Protein AF-A0A948TN41-F1 (afdb_monomer_lite)

Organism: NCBI:txid2838731

Structure (mmCIF, N/CA/C/O backbone):
data_AF-A0A948TN41-F1
#
_entry.id   AF-A0A948TN41-F1
#
loop_
_atom_site.group_PDB
_atom_site.id
_atom_site.type_symbol
_atom_site.label_atom_id
_atom_site.label_alt_id
_atom_site.label_comp_id
_atom_site.label_asym_id
_atom_site.label_entity_id
_atom_site.label_seq_id
_atom_site.pdbx_PDB_ins_code
_atom_site.Cartn_x
_atom_site.Cartn_y
_atom_site.Cartn_z
_atom_site.occupancy
_atom_site.B_iso_or_equiv
_atom_site.auth_seq_id
_atom_site.auth_comp_id
_atom_site.auth_asym_id
_atom_site.auth_atom_id
_atom_site.pdbx_PDB_model_num
ATOM 1 N N . MET A 1 1 ? -8.708 6.374 4.060 1.00 94.62 1 MET A N 1
ATOM 2 C CA . MET A 1 1 ? -7.484 6.039 3.306 1.00 94.62 1 MET A CA 1
ATOM 3 C C . MET A 1 1 ? -7.559 6.762 1.973 1.00 94.62 1 MET A C 1
ATOM 5 O O . MET A 1 1 ? -8.647 6.816 1.414 1.00 94.62 1 MET A O 1
ATOM 9 N N . TYR A 1 2 ? -6.460 7.348 1.511 1.00 97.56 2 TYR A N 1
ATOM 10 C CA . TYR A 1 2 ? -6.327 7.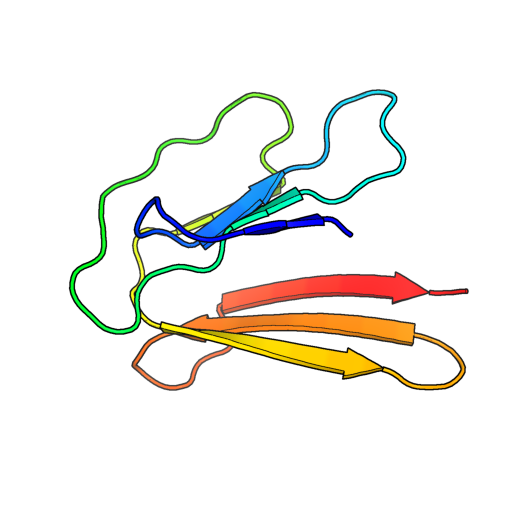913 0.169 1.00 97.56 2 TYR A CA 1
ATOM 11 C C . TYR A 1 2 ? -5.419 6.997 -0.651 1.00 97.56 2 TYR A C 1
ATOM 13 O O . TYR A 1 2 ? -4.350 6.623 -0.172 1.00 97.56 2 TYR A O 1
ATOM 21 N N . LEU A 1 3 ? -5.859 6.624 -1.852 1.00 97.88 3 LEU A N 1
ATOM 22 C CA . LEU A 1 3 ? -5.172 5.678 -2.729 1.00 97.88 3 LEU A CA 1
ATOM 23 C C . LEU A 1 3 ? -4.749 6.387 -4.011 1.00 97.88 3 LEU A C 1
ATOM 25 O O . LEU A 1 3 ? -5.579 7.032 -4.653 1.00 97.88 3 LEU A O 1
ATOM 29 N N . CYS A 1 4 ? -3.493 6.234 -4.414 1.00 97.69 4 CYS A N 1
ATOM 30 C CA . CYS A 1 4 ? -3.023 6.722 -5.705 1.00 97.69 4 CYS A CA 1
ATOM 31 C C . CYS A 1 4 ? -1.978 5.791 -6.334 1.00 97.69 4 CYS A C 1
ATOM 33 O O . CYS A 1 4 ? -1.562 4.790 -5.750 1.00 97.69 4 CYS A O 1
ATOM 35 N N . GLY A 1 5 ? -1.593 6.116 -7.566 1.00 95.88 5 GLY A N 1
ATOM 36 C CA . GLY A 1 5 ? -0.493 5.479 -8.289 1.00 95.88 5 GLY A CA 1
ATOM 37 C C . GLY A 1 5 ? 0.467 6.542 -8.817 1.00 95.88 5 GLY A C 1
ATOM 38 O O . GLY A 1 5 ? 0.954 7.372 -8.055 1.00 95.88 5 GLY A O 1
ATOM 39 N N . HIS A 1 6 ? 0.687 6.554 -10.135 1.00 96.44 6 H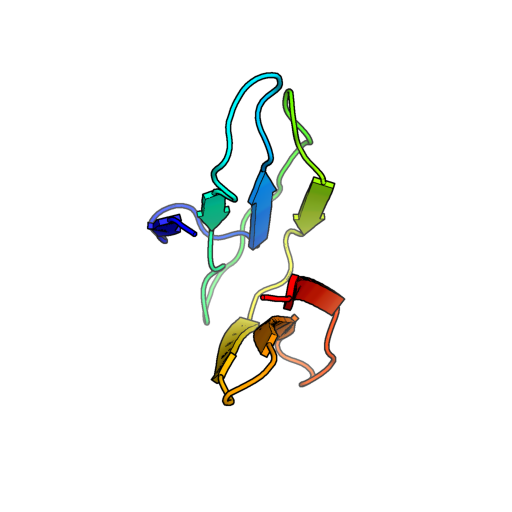IS A N 1
ATOM 40 C CA . HIS A 1 6 ? 1.600 7.451 -10.864 1.00 96.44 6 HIS A CA 1
ATOM 41 C C . HIS A 1 6 ? 3.092 7.193 -10.605 1.00 96.44 6 HIS A C 1
ATOM 43 O O . HIS A 1 6 ? 3.834 6.954 -11.557 1.00 96.44 6 HIS A O 1
ATOM 49 N N . ILE A 1 7 ? 3.545 7.179 -9.350 1.00 96.00 7 ILE A N 1
ATOM 50 C CA . ILE A 1 7 ? 4.918 6.781 -9.020 1.00 96.00 7 ILE A CA 1
ATOM 51 C C . ILE A 1 7 ? 4.989 5.265 -8.807 1.00 96.00 7 ILE A C 1
ATOM 53 O O . ILE A 1 7 ? 4.181 4.675 -8.102 1.00 96.00 7 ILE A O 1
ATOM 57 N N . HIS A 1 8 ? 5.936 4.608 -9.474 1.00 97.56 8 HIS A N 1
ATOM 58 C CA . HIS A 1 8 ? 5.973 3.147 -9.568 1.00 97.56 8 HIS A CA 1
ATOM 59 C C . HIS A 1 8 ? 6.702 2.498 -8.379 1.00 97.56 8 HIS A C 1
ATOM 61 O O . HIS A 1 8 ? 7.761 1.896 -8.547 1.00 97.56 8 HIS A O 1
ATOM 67 N N . ASN A 1 9 ? 6.175 2.654 -7.171 1.00 98.19 9 ASN A N 1
ATOM 68 C CA . ASN A 1 9 ? 6.627 1.946 -5.973 1.00 98.19 9 ASN A CA 1
ATOM 69 C C . ASN A 1 9 ? 5.500 1.874 -4.946 1.00 98.19 9 ASN A C 1
ATOM 71 O O . ASN A 1 9 ? 4.530 2.623 -5.016 1.00 98.19 9 ASN A O 1
ATOM 75 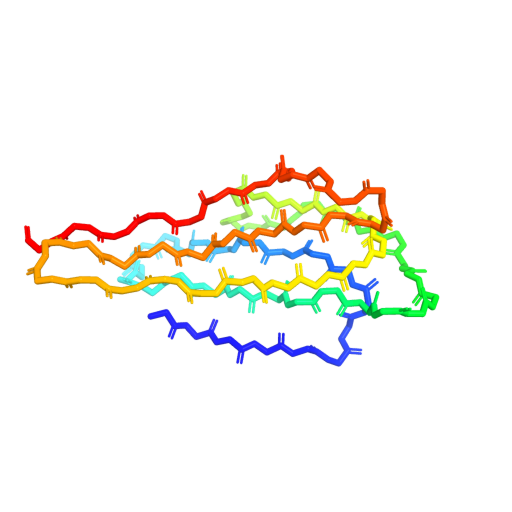N N . PHE A 1 10 ? 5.618 0.952 -3.998 1.00 98.56 10 PHE A N 1
ATOM 76 C CA . PHE A 1 10 ? 4.701 0.901 -2.872 1.00 98.56 10 PHE A CA 1
ATOM 77 C C . PHE A 1 10 ? 5.084 1.946 -1.840 1.00 98.56 10 PHE A C 1
ATOM 79 O O . PHE A 1 10 ? 6.256 2.044 -1.468 1.00 98.56 10 PHE A O 1
ATOM 86 N N . GLN A 1 11 ? 4.094 2.670 -1.323 1.00 98.69 11 GLN A N 1
ATOM 87 C CA . GLN A 1 11 ? 4.272 3.529 -0.154 1.00 98.69 11 GLN A CA 1
ATOM 88 C C . GLN A 1 11 ? 3.031 3.496 0.732 1.00 98.69 11 GLN A C 1
ATOM 90 O O . GLN A 1 11 ? 1.903 3.482 0.246 1.00 98.69 11 GLN A O 1
ATOM 95 N N . HIS A 1 12 ? 3.246 3.525 2.039 1.00 98.62 12 HIS A N 1
ATOM 96 C CA . HIS A 1 12 ? 2.239 3.798 3.049 1.00 98.62 12 HIS A CA 1
ATOM 97 C C . HIS A 1 12 ? 2.776 4.916 3.939 1.00 98.62 12 HIS A C 1
ATOM 99 O O . HIS A 1 12 ? 3.771 4.737 4.644 1.00 98.62 12 HIS A O 1
ATOM 105 N N . ILE A 1 13 ? 2.120 6.071 3.888 1.00 98.56 13 ILE A N 1
ATOM 106 C CA . ILE A 1 13 ? 2.498 7.276 4.619 1.00 98.56 13 ILE A CA 1
ATOM 107 C C . ILE A 1 13 ? 1.360 7.667 5.557 1.00 98.56 13 ILE A C 1
ATOM 109 O O . ILE A 1 13 ? 0.191 7.732 5.171 1.00 98.56 13 ILE A O 1
ATOM 113 N N . ARG A 1 14 ? 1.735 7.978 6.794 1.00 98.06 14 ARG A N 1
ATOM 114 C CA . ARG A 1 14 ? 0.872 8.484 7.851 1.00 98.06 14 ARG A CA 1
ATOM 115 C C . ARG A 1 14 ? 1.484 9.767 8.402 1.00 98.06 14 ARG A C 1
ATOM 117 O O . ARG A 1 14 ? 2.432 9.715 9.181 1.00 98.06 14 ARG A O 1
ATOM 124 N N . MET A 1 15 ? 0.956 10.916 7.988 1.00 97.06 15 MET A N 1
ATOM 125 C CA . MET A 1 15 ? 1.485 12.203 8.451 1.00 97.06 15 MET A CA 1
ATOM 126 C C . MET A 1 15 ? 1.135 12.454 9.925 1.00 97.06 15 MET A C 1
ATOM 128 O O . MET A 1 15 ? -0.002 12.169 10.327 1.00 97.06 15 MET A O 1
ATOM 132 N N . PRO A 1 16 ? 2.056 13.029 10.723 1.00 94.94 16 PRO A N 1
ATOM 133 C CA . PRO A 1 16 ? 1.747 13.494 12.070 1.00 94.94 16 PRO A CA 1
ATOM 134 C C . PRO A 1 16 ? 0.531 14.427 12.072 1.00 94.94 16 PRO A C 1
ATOM 136 O O . PRO A 1 16 ? 0.387 15.284 11.204 1.00 94.94 16 PRO A O 1
ATOM 139 N N . GLY A 1 17 ? -0.386 14.222 13.018 1.00 95.38 17 GLY A N 1
ATOM 140 C CA . GLY A 1 17 ? -1.627 15.000 13.111 1.00 95.38 17 GLY A CA 1
ATOM 141 C C . GLY A 1 17 ? -2.693 14.674 12.054 1.00 95.38 17 GLY A C 1
ATOM 142 O O . GLY A 1 17 ? -3.801 15.196 12.143 1.00 95.38 17 GLY A O 1
ATOM 143 N N . SER A 1 18 ? -2.420 13.789 11.086 1.00 94.81 18 SER A N 1
ATOM 144 C CA . SER A 1 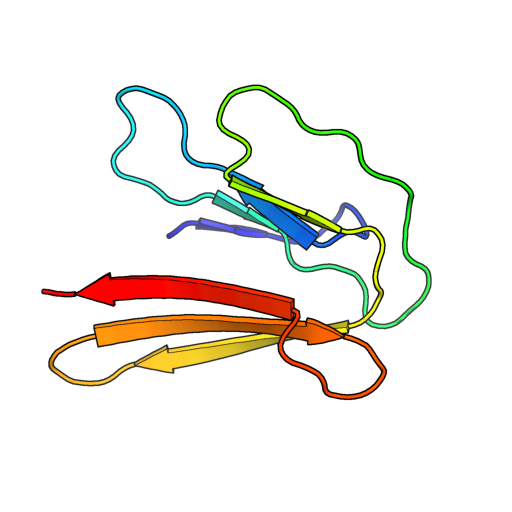18 ? -3.406 13.366 10.089 1.00 94.81 18 SER A CA 1
ATOM 145 C C . SER A 1 18 ? -4.090 12.050 10.460 1.00 94.81 18 SER A C 1
ATOM 147 O O . SER A 1 18 ? -3.463 11.053 10.823 1.00 94.81 18 SER A O 1
ATOM 149 N N . GLY A 1 19 ? -5.414 12.034 10.289 1.00 94.19 19 GLY A N 1
ATOM 150 C CA . GLY A 1 19 ? -6.267 10.855 10.402 1.00 94.19 19 GLY A CA 1
ATOM 151 C C . GLY A 1 19 ? -6.173 9.888 9.213 1.00 94.19 19 GLY A C 1
ATOM 152 O O . GLY A 1 19 ? -6.783 8.815 9.268 1.00 94.19 19 GLY A O 1
ATOM 153 N N . ILE A 1 20 ? -5.445 10.246 8.148 1.00 96.50 20 ILE A N 1
ATOM 154 C CA . ILE A 1 20 ? -5.482 9.598 6.829 1.00 96.50 20 ILE A CA 1
ATOM 155 C C . ILE A 1 20 ? -4.213 8.778 6.574 1.00 96.50 20 ILE A C 1
ATOM 157 O O . ILE A 1 20 ? -3.102 9.266 6.761 1.00 96.50 20 ILE A O 1
ATOM 161 N N . ASP A 1 21 ? -4.395 7.550 6.086 1.00 98.00 21 ASP A N 1
ATOM 162 C CA . ASP A 1 21 ? -3.329 6.752 5.471 1.00 98.00 21 ASP A CA 1
ATOM 163 C C . ASP A 1 21 ? -3.281 7.080 3.981 1.00 98.00 21 ASP A C 1
ATOM 165 O O . ASP A 1 21 ? -4.288 6.904 3.281 1.00 98.00 21 ASP A O 1
ATOM 169 N N . TYR A 1 22 ? -2.138 7.572 3.519 1.00 98.19 22 TYR A N 1
ATOM 170 C CA . TYR A 1 22 ? -1.843 7.815 2.113 1.00 98.19 22 TYR A CA 1
ATOM 171 C C . TYR A 1 22 ? -1.107 6.597 1.576 1.00 98.19 22 TYR A C 1
ATOM 173 O O . TYR A 1 22 ? -0.017 6.265 2.043 1.00 98.19 22 TYR A O 1
ATOM 181 N N . VAL A 1 23 ? -1.722 5.906 0.627 1.00 98.56 23 VAL A N 1
ATOM 182 C CA . VAL A 1 23 ? -1.191 4.668 0.071 1.00 98.56 23 VAL A CA 1
ATOM 183 C C . VAL A 1 23 ? -0.946 4.845 -1.418 1.00 98.56 23 VAL A C 1
ATOM 185 O O . VAL A 1 23 ? -1.856 5.172 -2.179 1.00 98.56 23 VAL A O 1
ATOM 188 N N . VAL A 1 24 ? 0.295 4.597 -1.820 1.00 98.44 24 VAL A N 1
ATOM 189 C CA . VAL A 1 24 ? 0.712 4.532 -3.216 1.00 98.44 24 VAL A CA 1
ATOM 190 C C . VAL A 1 24 ? 0.800 3.064 -3.609 1.00 98.44 24 VAL A C 1
ATOM 192 O O . VAL A 1 24 ? 1.558 2.298 -3.007 1.00 98.44 24 VAL A O 1
ATOM 195 N N . ASN A 1 25 ? 0.026 2.668 -4.616 1.00 98.25 25 ASN A N 1
ATOM 196 C CA . ASN A 1 25 ? 0.205 1.379 -5.265 1.00 98.25 25 ASN A CA 1
ATOM 197 C C . ASN A 1 25 ? 1.384 1.452 -6.240 1.00 98.25 25 ASN A C 1
ATOM 199 O O . ASN A 1 25 ? 1.506 2.413 -6.999 1.00 98.25 25 ASN A O 1
ATOM 203 N N . THR A 1 26 ? 2.196 0.396 -6.265 1.00 97.56 26 THR A N 1
ATOM 204 C CA . THR A 1 26 ? 3.297 0.258 -7.223 1.00 97.56 26 THR A CA 1
ATOM 205 C C . THR A 1 26 ? 2.804 0.109 -8.676 1.00 97.56 26 THR A C 1
ATOM 207 O O . THR A 1 26 ? 1.634 0.311 -9.002 1.00 97.56 26 THR A O 1
ATOM 210 N N . SER A 1 27 ? 3.705 -0.266 -9.581 1.00 93.38 27 SER A N 1
ATOM 211 C CA . SER A 1 27 ? 3.359 -0.702 -10.931 1.00 93.38 27 SER A CA 1
ATOM 212 C C . SER A 1 27 ? 3.306 -2.228 -11.040 1.00 93.38 27 SER A C 1
ATOM 214 O O . SER A 1 27 ? 4.183 -2.921 -10.523 1.00 93.38 27 SER A O 1
ATOM 216 N N . GLY A 1 28 ? 2.360 -2.746 -11.828 1.00 87.50 28 GLY A N 1
ATOM 217 C CA . GLY A 1 28 ? 2.406 -4.127 -12.328 1.00 87.50 28 GLY A CA 1
ATOM 218 C C . GLY A 1 28 ? 3.493 -4.362 -13.393 1.00 87.50 28 GLY A C 1
ATOM 219 O O . GLY A 1 28 ? 3.580 -5.452 -13.945 1.00 87.50 28 GLY A O 1
ATOM 220 N N . SER A 1 29 ? 4.296 -3.339 -13.711 1.00 88.56 29 SER A N 1
ATOM 221 C CA . SER A 1 29 ? 5.375 -3.373 -14.704 1.00 88.56 29 SER A CA 1
ATOM 222 C C . SER A 1 29 ? 6.727 -2.980 -14.079 1.00 88.56 29 SER A C 1
ATOM 224 O O . SER A 1 29 ? 7.158 -3.595 -13.107 1.00 88.56 29 SER A O 1
ATOM 226 N N . LEU A 1 30 ? 7.412 -1.961 -14.612 1.00 91.56 30 LEU A N 1
ATOM 227 C CA . LEU A 1 30 ? 8.690 -1.474 -14.095 1.00 91.56 30 LEU A CA 1
ATOM 228 C C . LEU A 1 30 ? 8.492 -0.648 -12.818 1.00 91.56 30 LEU A C 1
ATOM 230 O O . LEU A 1 30 ? 7.819 0.387 -12.847 1.00 91.56 30 LEU A O 1
ATOM 234 N N . SER A 1 31 ? 9.141 -1.064 -11.733 1.00 94.44 31 SER A N 1
ATOM 235 C CA . SER A 1 31 ? 9.201 -0.337 -10.466 1.00 94.44 31 SER A CA 1
ATOM 236 C C . SER A 1 31 ? 10.402 0.616 -10.381 1.00 94.44 31 SER A C 1
ATOM 238 O O . SER A 1 31 ? 11.314 0.596 -11.211 1.00 94.44 31 SER A O 1
ATOM 240 N N . ARG A 1 32 ? 10.389 1.513 -9.390 1.00 96.00 32 ARG A N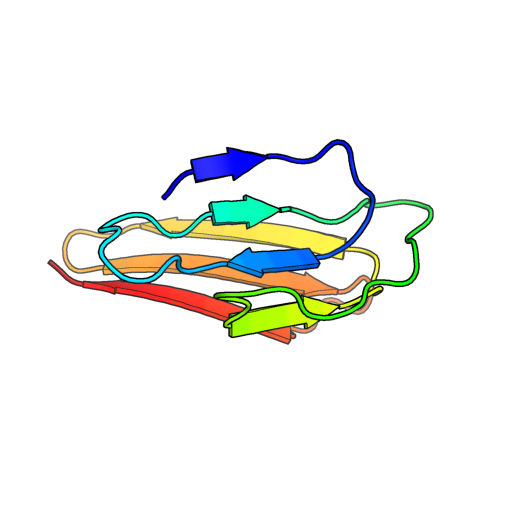 1
ATOM 241 C CA . ARG A 1 32 ? 11.420 2.534 -9.161 1.00 96.00 32 ARG A CA 1
ATOM 242 C C . ARG A 1 32 ? 11.876 2.529 -7.709 1.00 96.00 32 ARG A C 1
ATOM 244 O O . ARG A 1 32 ? 11.050 2.438 -6.804 1.00 96.00 32 ARG A O 1
ATOM 251 N N . LYS A 1 33 ? 13.179 2.744 -7.497 1.00 97.25 33 LYS A N 1
ATOM 252 C CA . LYS A 1 33 ? 13.763 2.935 -6.162 1.00 97.25 33 LYS A CA 1
ATOM 253 C C . LYS A 1 33 ? 12.999 4.004 -5.383 1.00 97.25 33 LYS A C 1
ATOM 255 O O . LYS A 1 33 ? 12.590 5.022 -5.943 1.00 97.25 33 LYS A O 1
ATOM 260 N N . VAL A 1 34 ? 12.862 3.783 -4.085 1.00 97.38 34 VAL A N 1
ATOM 261 C CA . VAL A 1 34 ? 12.169 4.677 -3.159 1.00 97.38 34 VAL A CA 1
ATOM 262 C C . VAL A 1 34 ? 13.013 4.864 -1.906 1.00 97.38 34 VAL A C 1
ATOM 264 O O . VAL A 1 34 ? 13.777 3.979 -1.523 1.00 97.38 34 VAL A O 1
ATOM 267 N N . LYS A 1 35 ? 12.908 6.041 -1.294 1.00 97.75 35 LYS A N 1
ATOM 268 C CA . LYS A 1 35 ? 13.502 6.345 0.007 1.00 97.75 35 LYS A CA 1
ATOM 269 C C . LYS A 1 35 ? 12.387 6.780 0.954 1.00 97.75 35 LYS A C 1
ATOM 271 O O . LYS A 1 35 ? 11.443 7.418 0.484 1.00 97.75 35 LYS A O 1
ATOM 276 N N . PRO A 1 36 ? 12.491 6.466 2.252 1.00 97.81 36 PRO A N 1
ATOM 277 C CA . PRO A 1 36 ? 11.522 6.936 3.224 1.00 97.81 36 PRO A CA 1
ATOM 278 C C . PRO A 1 36 ? 11.541 8.467 3.309 1.00 97.81 36 PRO A C 1
ATOM 280 O O . PRO A 1 36 ? 12.593 9.102 3.231 1.00 97.81 36 PRO A O 1
ATOM 283 N N . VAL A 1 37 ? 10.354 9.032 3.486 1.00 96.81 37 VAL A N 1
ATOM 284 C CA . VAL A 1 37 ? 10.088 10.444 3.790 1.00 96.81 37 VAL A CA 1
ATOM 285 C C . VAL A 1 37 ? 9.389 10.562 5.146 1.00 96.81 37 VAL A C 1
ATOM 287 O O . VAL A 1 37 ? 9.052 9.549 5.767 1.00 96.81 37 VAL A O 1
ATOM 290 N N . GLU A 1 38 ? 9.143 11.785 5.613 1.00 97.69 38 GLU A N 1
ATOM 291 C CA . GLU A 1 38 ? 8.367 12.014 6.834 1.00 97.69 38 GLU A CA 1
ATOM 292 C C . GLU A 1 38 ? 7.031 11.249 6.812 1.00 97.69 38 GLU A C 1
ATOM 294 O O . GLU A 1 38 ? 6.335 11.195 5.799 1.00 97.69 38 GLU A O 1
ATOM 299 N N . GLY A 1 39 ? 6.695 10.601 7.931 1.00 97.44 39 GLY A N 1
ATOM 300 C CA . GLY A 1 39 ? 5.462 9.825 8.069 1.00 97.44 39 GLY A CA 1
ATOM 301 C C . GLY A 1 39 ? 5.463 8.468 7.357 1.00 97.44 39 GLY A C 1
ATOM 302 O O . GLY A 1 39 ? 4.472 7.743 7.462 1.00 97.44 39 GLY A O 1
ATOM 303 N N . THR A 1 40 ? 6.540 8.078 6.665 1.00 98.25 40 THR A N 1
ATOM 304 C CA . THR A 1 40 ? 6.626 6.759 6.013 1.00 98.25 40 THR A CA 1
ATOM 305 C C . THR A 1 40 ? 6.505 5.645 7.043 1.00 98.25 40 THR A C 1
ATOM 307 O O . THR A 1 40 ? 7.325 5.526 7.947 1.00 98.25 40 THR A O 1
ATOM 310 N N . GLN A 1 41 ? 5.484 4.812 6.875 1.00 98.31 41 GLN A N 1
ATOM 311 C CA . GLN A 1 41 ? 5.287 3.583 7.640 1.00 98.31 41 GLN A CA 1
ATOM 312 C C . GLN A 1 41 ? 5.861 2.379 6.887 1.00 98.31 41 GLN A C 1
ATOM 314 O O . GLN A 1 41 ? 6.356 1.437 7.494 1.00 98.31 41 GLN A O 1
ATOM 319 N N . PHE A 1 42 ? 5.783 2.412 5.554 1.00 98.69 42 PHE A N 1
ATOM 320 C CA . PHE A 1 42 ? 6.327 1.386 4.671 1.00 98.69 42 PHE A CA 1
ATOM 321 C C . PHE A 1 42 ? 6.620 1.976 3.287 1.00 98.69 42 PHE A C 1
ATOM 323 O O . PHE A 1 42 ? 5.841 2.786 2.783 1.00 98.69 42 PHE A O 1
ATOM 330 N N . CYS A 1 43 ? 7.707 1.546 2.648 1.00 98.44 43 CYS A N 1
ATOM 331 C CA . CYS A 1 43 ? 7.940 1.771 1.225 1.00 98.44 43 CYS A CA 1
ATOM 332 C C . CYS A 1 43 ? 8.757 0.624 0.616 1.00 98.44 43 CYS A C 1
ATOM 334 O O . CYS A 1 43 ? 9.641 0.079 1.275 1.00 98.44 43 CYS A O 1
ATOM 336 N N . SER A 1 44 ? 8.486 0.273 -0.641 1.00 98.38 44 SER A N 1
ATOM 337 C CA . SER A 1 44 ? 9.201 -0.790 -1.356 1.00 98.38 44 SER A CA 1
ATOM 338 C C . SER A 1 44 ? 9.264 -0.502 -2.853 1.00 98.38 44 SER A C 1
ATOM 340 O O . SER A 1 44 ? 8.296 -0.024 -3.443 1.00 98.38 44 SER A O 1
ATOM 342 N N . ASP A 1 45 ? 10.398 -0.823 -3.475 1.00 97.56 45 ASP A N 1
ATOM 343 C CA . ASP A 1 45 ? 10.587 -0.791 -4.926 1.00 97.56 45 ASP A CA 1
ATOM 344 C C . ASP A 1 45 ? 10.147 -2.095 -5.612 1.00 97.56 45 ASP A C 1
ATOM 346 O O . ASP A 1 45 ? 10.440 -2.299 -6.787 1.00 97.56 45 ASP A O 1
ATOM 350 N N . ALA A 1 46 ? 9.414 -2.972 -4.923 1.00 98.06 46 ALA A N 1
ATOM 351 C CA . ALA A 1 46 ? 8.787 -4.129 -5.544 1.00 98.06 46 ALA A CA 1
ATOM 352 C C . ALA A 1 46 ? 7.705 -3.698 -6.550 1.00 98.06 46 ALA A C 1
ATOM 354 O O . ALA A 1 46 ? 6.916 -2.780 -6.304 1.00 98.06 46 ALA A O 1
ATOM 355 N N . SER A 1 47 ? 7.652 -4.381 -7.693 1.00 98.00 47 SER A N 1
ATOM 356 C CA . SER A 1 47 ? 6.480 -4.396 -8.576 1.00 98.00 47 SER A CA 1
ATOM 357 C C . SER A 1 47 ? 5.394 -5.299 -7.991 1.00 98.00 47 SER A C 1
ATOM 359 O O . SER A 1 47 ? 5.707 -6.221 -7.239 1.00 98.00 47 SER A O 1
ATOM 361 N N . GLY A 1 48 ? 4.140 -5.086 -8.378 1.00 97.44 48 GLY A N 1
ATOM 362 C CA . GLY A 1 48 ? 3.013 -5.809 -7.798 1.00 97.44 48 GLY A CA 1
ATOM 363 C C . GLY A 1 48 ? 1.707 -5.023 -7.857 1.00 97.44 48 GLY A C 1
ATOM 364 O O . GLY A 1 48 ? 1.521 -4.156 -8.715 1.00 97.44 48 GLY A O 1
ATOM 365 N N . PHE A 1 49 ? 0.795 -5.324 -6.938 1.00 97.94 49 PHE A N 1
ATOM 366 C CA . PHE A 1 49 ? -0.520 -4.692 -6.843 1.00 97.94 49 PHE A CA 1
ATOM 367 C C . PHE A 1 49 ? -1.031 -4.672 -5.399 1.00 97.94 49 PHE A C 1
ATOM 369 O O . PHE A 1 49 ? -0.443 -5.274 -4.504 1.00 97.94 49 PHE A O 1
ATOM 376 N N . SER A 1 50 ? -2.138 -3.967 -5.168 1.00 98.12 50 SER A N 1
ATOM 377 C CA . SER A 1 50 ? -2.810 -3.926 -3.872 1.00 98.12 50 SER A CA 1
ATOM 378 C C . SER A 1 50 ? -4.163 -4.623 -3.951 1.00 98.12 50 SER A C 1
ATOM 380 O O . SER A 1 50 ? -4.895 -4.447 -4.923 1.00 98.12 50 SER A O 1
ATOM 382 N N . LEU A 1 51 ? -4.508 -5.377 -2.910 1.00 98.19 51 LEU A N 1
ATOM 383 C CA . LEU A 1 51 ? -5.814 -6.002 -2.716 1.00 98.19 51 LEU A CA 1
ATOM 384 C C . LEU A 1 51 ? -6.490 -5.372 -1.500 1.00 98.19 51 LEU A C 1
ATOM 386 O O . LEU A 1 51 ? -5.912 -5.355 -0.415 1.00 98.19 51 LEU A O 1
ATOM 390 N N . ILE A 1 52 ? -7.716 -4.881 -1.672 1.00 98.00 52 ILE A N 1
ATOM 391 C CA . ILE A 1 52 ? -8.507 -4.312 -0.579 1.00 98.00 52 ILE A CA 1
ATOM 392 C C . ILE A 1 52 ? -9.598 -5.299 -0.190 1.00 98.00 52 ILE A C 1
ATOM 394 O O . ILE A 1 52 ? -10.348 -5.771 -1.043 1.00 98.00 52 ILE A O 1
ATOM 398 N N . THR A 1 53 ? -9.694 -5.573 1.104 1.00 97.88 53 THR A N 1
ATOM 399 C CA . THR A 1 53 ? -10.760 -6.358 1.721 1.00 97.88 53 THR A CA 1
ATOM 400 C C . THR A 1 53 ? -11.468 -5.500 2.767 1.00 97.88 53 THR A C 1
ATOM 402 O O . THR A 1 53 ? -10.869 -4.633 3.408 1.00 97.88 53 THR A O 1
ATOM 405 N N . LEU A 1 54 ? -12.780 -5.683 2.892 1.00 97.31 54 LEU A N 1
ATOM 406 C CA . LEU A 1 54 ? -13.619 -4.916 3.804 1.00 97.31 54 LEU A CA 1
ATOM 407 C C . LEU A 1 54 ? -14.728 -5.814 4.336 1.00 97.31 54 LEU A C 1
ATOM 409 O O . LEU A 1 54 ? -15.435 -6.452 3.555 1.00 97.31 54 LEU A O 1
ATOM 413 N N . ASP A 1 55 ? -14.909 -5.804 5.651 1.00 97.00 55 ASP A N 1
ATOM 414 C CA . ASP A 1 55 ? -16.086 -6.352 6.310 1.00 97.00 55 ASP A CA 1
ATOM 415 C C . ASP A 1 55 ? -16.695 -5.339 7.301 1.00 97.00 55 ASP A C 1
ATOM 417 O O . ASP A 1 55 ? -16.388 -4.145 7.286 1.00 97.00 55 ASP A O 1
ATOM 421 N N . LYS A 1 56 ? -17.624 -5.800 8.146 1.00 97.19 56 LYS A N 1
ATOM 422 C CA . LYS A 1 56 ? -18.314 -4.951 9.130 1.00 97.19 56 LYS A CA 1
ATOM 423 C C . LYS A 1 56 ? -17.407 -4.414 10.253 1.00 97.19 56 LYS A C 1
ATOM 425 O O . LYS A 1 56 ? -17.794 -3.450 10.915 1.00 97.19 56 LYS A O 1
ATOM 430 N N . ASN A 1 57 ? -16.260 -5.046 10.489 1.00 96.75 57 ASN A N 1
ATOM 431 C CA . ASN A 1 57 ? -15.336 -4.782 11.589 1.00 96.75 57 ASN A CA 1
ATOM 432 C C . ASN A 1 57 ? -14.053 -4.091 11.109 1.00 96.75 57 ASN A C 1
ATOM 434 O O . ASN A 1 57 ? -13.512 -3.246 11.826 1.00 96.75 57 ASN A O 1
ATOM 438 N N . GLU A 1 58 ? -13.555 -4.458 9.926 1.00 97.06 58 GLU A N 1
ATOM 439 C CA . GLU A 1 58 ? -12.249 -4.018 9.448 1.00 97.06 58 GLU A CA 1
ATOM 440 C C . GLU A 1 58 ? -12.161 -3.761 7.942 1.00 97.06 58 GLU A C 1
ATOM 442 O O . GLU A 1 58 ? -12.800 -4.414 7.120 1.00 97.06 58 GLU A O 1
ATOM 447 N N . LEU A 1 59 ? -11.294 -2.805 7.601 1.00 97.19 59 LEU A N 1
ATOM 448 C CA . LEU A 1 59 ? -10.784 -2.547 6.260 1.00 97.19 59 LEU A CA 1
ATOM 449 C C . LEU A 1 59 ? -9.297 -2.897 6.240 1.00 97.19 59 LEU A C 1
ATOM 451 O O . LEU A 1 59 ? -8.518 -2.335 7.016 1.00 97.19 59 LEU A O 1
ATOM 455 N N . CYS A 1 60 ? -8.898 -3.758 5.310 1.00 98.12 60 CYS A N 1
ATOM 456 C CA . CYS A 1 60 ? -7.510 -4.137 5.086 1.00 98.12 60 CYS A CA 1
ATOM 457 C C . CYS A 1 60 ? -7.094 -3.820 3.644 1.00 98.12 60 CYS A C 1
ATOM 459 O O . CYS A 1 60 ? -7.813 -4.115 2.693 1.00 98.12 60 CYS A O 1
ATOM 461 N N . LEU A 1 61 ? -5.914 -3.225 3.472 1.00 98.56 61 LEU A N 1
ATOM 462 C CA . LEU A 1 61 ? -5.231 -3.118 2.183 1.00 98.56 61 LEU A CA 1
ATOM 463 C C . LEU A 1 61 ? -3.940 -3.922 2.254 1.00 98.56 61 LEU A C 1
ATOM 465 O O . LEU A 1 61 ? -3.052 -3.588 3.037 1.00 98.56 61 LEU A O 1
ATOM 469 N N . HIS A 1 62 ? -3.826 -4.947 1.418 1.00 98.69 62 HIS A N 1
ATOM 470 C CA . HIS A 1 62 ? -2.641 -5.784 1.278 1.00 98.69 62 HIS A CA 1
ATOM 471 C C . HIS A 1 62 ? -1.830 -5.326 0.070 1.00 98.69 62 HIS A C 1
ATOM 473 O O . HIS A 1 62 ? -2.368 -5.264 -1.031 1.00 98.69 62 HIS A O 1
ATOM 479 N N . MET A 1 63 ? -0.547 -5.033 0.259 1.00 98.62 63 MET A N 1
ATOM 480 C CA . MET A 1 63 ? 0.410 -4.839 -0.832 1.00 98.62 63 MET A CA 1
ATOM 481 C C . MET A 1 63 ? 1.049 -6.186 -1.151 1.00 98.62 63 MET A C 1
ATOM 483 O O . MET A 1 63 ? 1.627 -6.814 -0.261 1.00 98.62 63 MET A O 1
ATOM 487 N N . ILE A 1 64 ? 0.921 -6.625 -2.399 1.00 98.62 64 ILE A N 1
ATOM 488 C CA . ILE A 1 64 ? 1.330 -7.947 -2.873 1.00 98.62 64 ILE A CA 1
ATOM 489 C C . ILE A 1 64 ? 2.388 -7.762 -3.960 1.00 98.62 64 ILE A C 1
ATOM 491 O O . ILE A 1 64 ? 2.153 -7.030 -4.924 1.00 98.62 64 ILE A O 1
ATOM 495 N N . ASP A 1 65 ? 3.553 -8.387 -3.798 1.00 97.81 65 ASP A N 1
ATOM 496 C CA . ASP A 1 65 ? 4.621 -8.352 -4.802 1.00 97.81 65 ASP A CA 1
ATOM 497 C C . ASP A 1 65 ? 4.316 -9.251 -6.017 1.00 97.81 65 ASP A C 1
ATOM 499 O O . ASP A 1 65 ? 3.301 -9.951 -6.078 1.00 97.81 65 ASP A O 1
ATOM 503 N N . LYS A 1 66 ? 5.179 -9.204 -7.037 1.00 96.06 66 LYS A N 1
ATOM 504 C CA . LYS A 1 66 ? 5.003 -9.981 -8.278 1.00 96.06 66 LYS A CA 1
ATOM 505 C C . LYS A 1 66 ? 5.099 -11.496 -8.056 1.00 96.06 66 LYS A C 1
ATOM 507 O O . LYS A 1 66 ? 4.628 -12.257 -8.895 1.00 96.06 66 LYS A O 1
ATOM 512 N N . GLU A 1 67 ? 5.700 -11.927 -6.952 1.00 97.00 67 GLU A N 1
ATOM 513 C CA . GLU A 1 67 ? 5.772 -13.318 -6.513 1.00 97.00 67 GLU A CA 1
ATOM 514 C C . GLU A 1 67 ? 4.492 -13.769 -5.785 1.00 97.00 67 GLU A C 1
ATOM 516 O O . GLU A 1 67 ? 4.355 -14.944 -5.447 1.00 97.00 67 GLU A O 1
ATOM 521 N N . GLY A 1 68 ? 3.537 -12.861 -5.561 1.00 97.19 68 GLY A N 1
ATOM 522 C CA . GLY A 1 68 ? 2.278 -13.146 -4.877 1.00 97.19 68 GLY A CA 1
ATOM 523 C C . GLY A 1 68 ? 2.384 -13.098 -3.351 1.00 97.19 68 GLY A C 1
ATOM 524 O O . GLY A 1 68 ? 1.457 -13.522 -2.658 1.00 97.19 68 GLY A O 1
ATOM 525 N N . LYS A 1 69 ? 3.487 -12.584 -2.798 1.00 98.38 69 LYS A N 1
ATOM 526 C CA . LYS A 1 69 ? 3.689 -12.461 -1.356 1.00 98.38 69 LYS A CA 1
ATOM 527 C C . LYS A 1 69 ? 3.132 -11.134 -0.854 1.00 98.38 69 LYS A C 1
ATOM 529 O O . LYS A 1 69 ? 3.407 -10.066 -1.394 1.00 98.38 69 LYS A O 1
ATOM 534 N N . VAL A 1 70 ? 2.387 -11.193 0.249 1.00 98.62 70 VAL A N 1
ATOM 535 C CA . VAL A 1 70 ? 1.974 -9.992 0.985 1.00 98.62 70 VAL A CA 1
ATOM 536 C C . VAL A 1 70 ? 3.196 -9.407 1.691 1.00 98.62 70 VAL A C 1
ATOM 538 O O . VAL A 1 70 ? 3.756 -10.028 2.595 1.00 98.62 70 VAL A O 1
ATOM 541 N N . ILE A 1 71 ? 3.608 -8.210 1.281 1.00 98.56 71 ILE A N 1
ATOM 542 C CA . ILE A 1 71 ? 4.790 -7.525 1.824 1.00 98.56 71 ILE A CA 1
ATOM 543 C C . ILE A 1 71 ? 4.436 -6.430 2.831 1.00 98.56 71 ILE A C 1
ATOM 545 O O . ILE A 1 71 ? 5.290 -6.032 3.617 1.00 98.56 71 ILE A O 1
ATOM 549 N N . HIS A 1 72 ? 3.186 -5.959 2.832 1.00 98.69 72 HIS A N 1
ATOM 550 C CA . HIS A 1 72 ? 2.679 -4.998 3.811 1.00 98.69 72 HIS A CA 1
ATOM 551 C C . HIS A 1 72 ? 1.153 -5.051 3.895 1.00 98.69 72 HIS A C 1
ATOM 553 O O . HIS A 1 72 ? 0.484 -5.364 2.910 1.00 98.69 72 HIS A O 1
ATOM 559 N N . THR A 1 73 ? 0.583 -4.743 5.062 1.00 98.62 73 THR A N 1
ATOM 560 C CA . THR A 1 73 ? -0.872 -4.620 5.245 1.00 98.62 73 THR A CA 1
ATOM 561 C C . THR A 1 73 ? -1.204 -3.361 6.037 1.00 98.62 73 THR A C 1
ATOM 563 O O . THR A 1 73 ? -0.688 -3.155 7.134 1.00 98.62 73 THR A O 1
ATOM 566 N N . VAL A 1 74 ? -2.094 -2.527 5.497 1.00 98.25 74 VAL A N 1
ATOM 567 C CA . VAL A 1 74 ? -2.692 -1.394 6.214 1.00 98.25 74 VAL A CA 1
ATOM 568 C C . VAL A 1 74 ? -4.052 -1.829 6.738 1.00 98.25 74 VAL A C 1
ATOM 570 O O . VAL A 1 74 ? -4.929 -2.164 5.946 1.00 98.25 74 VAL A O 1
ATOM 573 N N . LYS A 1 75 ? -4.230 -1.822 8.061 1.00 97.50 75 LYS A N 1
ATOM 574 C CA . LYS A 1 75 ? -5.459 -2.267 8.727 1.00 97.50 75 LYS A CA 1
ATOM 575 C C . LYS A 1 75 ? -6.144 -1.111 9.447 1.00 97.50 75 LYS A C 1
ATOM 577 O O . LYS A 1 75 ? -5.498 -0.354 10.170 1.00 97.50 75 LYS A O 1
ATOM 582 N N . ARG A 1 76 ? -7.460 -0.996 9.278 1.00 95.56 76 ARG A N 1
ATOM 583 C CA . ARG A 1 76 ? -8.330 -0.087 10.030 1.00 95.56 76 ARG A CA 1
ATOM 584 C C . ARG A 1 76 ? -9.478 -0.861 10.643 1.00 95.56 76 ARG A C 1
ATOM 586 O O . ARG A 1 76 ? -10.190 -1.556 9.930 1.00 95.56 76 ARG A O 1
ATOM 593 N N . THR A 1 77 ? -9.660 -0.701 11.944 1.00 94.19 77 THR A N 1
ATOM 594 C CA . THR A 1 77 ? -10.797 -1.245 12.688 1.00 94.19 77 THR A CA 1
ATOM 595 C C . THR A 1 77 ? -11.776 -0.128 13.020 1.00 94.19 77 THR A C 1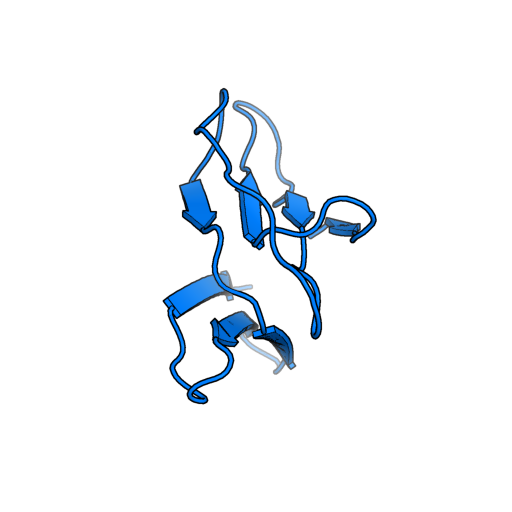
ATOM 597 O O . THR A 1 77 ? -11.374 1.036 13.126 1.00 94.19 77 THR A O 1
ATOM 600 N N . LYS A 1 78 ? -13.052 -0.489 13.132 1.00 80.56 78 LYS A N 1
ATOM 601 C CA . LYS A 1 78 ? -14.120 0.414 13.563 1.00 80.56 78 LYS A CA 1
ATOM 602 C C . LYS A 1 78 ? -14.082 0.678 15.066 1.00 80.56 78 LYS A C 1
ATOM 604 O O . LYS A 1 78 ? -13.608 -0.215 15.802 1.00 80.56 78 LYS A O 1
#

Foldseek 3Di:
DAEEEPAAWWWWFDAVPDPDTYTYWHALDQFDDDDDDHRTPDIGRFHFGWDWDDDPFKIKIFTAGPVRDGPDIDMDGD

Secondary structure (DSSP, 8-state):
-EEE-SSSSEEEEE-TT---EEEE---SS--------TTEEEEE---EEEEEEE-SSEEEEEEEETTS-EEEEEEEE-

Sequence (78 aa):
MYLCGHIHNFQHIRMPGSGIDYVVNTSGSLSRKVKPVEGTQFCSDASGFSLITLDKNELCLHMIDKEGKVIHTVKRTK

pLDDT: mean 96.86, std 2.75, range [80.56, 98.69]

InterPro domains:
  IPR029052 Metallo-dependent phosphatase-like [G3DSA:3.60.21.10] (1-78)
  IPR029052 Metallo-dependent phosphatase-like [SSF56300] (1-76)

Radius of gyration: 12.24 Å; chains: 1; bounding box: 32×28×28 Å